Protein AF-A0A963S427-F1 (afdb_monomer_lite)

Foldseek 3Di:
DPPPDDDDPLLVVLLVLCVVVCLCVPPDPVCSVVLSVVLSVCCVPPVVVLSVVCVVVVDCDPVSSVVSVVSSVVSSVVVD

Radius of gyration: 12.13 Å; chains: 1; bounding box: 28×23×32 Å

Sequence (80 aa):
QPQFSPLPFEEQTVSIFAGTNGYLDSLPVERVTEYEASMLAHMRSDHADILKEIRDSGDFSDDTKAKVAGVLDKFATQFA

Structure (mmCIF, N/CA/C/O backbone):
data_AF-A0A963S427-F1
#
_entry.id   AF-A0A963S427-F1
#
loop_
_atom_site.group_PDB
_atom_site.id
_atom_site.type_symbol
_atom_site.label_atom_id
_atom_site.label_alt_id
_atom_site.label_comp_id
_atom_site.label_asym_id
_atom_site.label_entity_id
_atom_site.label_seq_id
_atom_site.pdbx_PDB_ins_code
_atom_site.Cartn_x
_atom_site.Cartn_y
_atom_site.Cartn_z
_atom_site.occupancy
_atom_site.B_iso_or_equiv
_atom_site.auth_seq_id
_atom_site.auth_comp_id
_atom_site.auth_asym_id
_atom_site.auth_atom_id
_atom_site.pdbx_PDB_model_num
ATOM 1 N N . GLN A 1 1 ? 7.290 1.480 12.781 1.00 52.94 1 GLN A N 1
ATOM 2 C CA . GLN A 1 1 ? 7.919 0.182 12.461 1.00 52.94 1 GLN A CA 1
ATOM 3 C C . GLN A 1 1 ? 8.468 -0.469 13.722 1.00 52.94 1 GLN A C 1
ATOM 5 O O . GLN A 1 1 ? 9.154 0.219 14.476 1.00 52.94 1 GLN A O 1
ATOM 10 N N . PRO A 1 2 ? 8.179 -1.756 13.978 1.00 52.41 2 PRO A N 1
ATOM 11 C CA . PRO A 1 2 ? 8.898 -2.513 14.994 1.00 52.41 2 PRO A CA 1
ATOM 12 C C . PRO A 1 2 ? 10.384 -2.611 14.620 1.00 52.41 2 PRO A C 1
ATOM 14 O O . PRO A 1 2 ? 10.753 -2.607 13.444 1.00 52.41 2 PRO A O 1
ATOM 17 N N . GLN A 1 3 ? 11.247 -2.672 15.630 1.00 43.84 3 GLN A N 1
ATOM 18 C CA . GLN A 1 3 ? 12.689 -2.803 15.442 1.00 43.84 3 GLN A CA 1
ATOM 19 C C . GLN A 1 3 ? 12.995 -4.095 14.650 1.00 43.84 3 GLN A C 1
ATOM 21 O O . GLN A 1 3 ? 12.426 -5.141 14.952 1.00 43.84 3 GLN A O 1
ATOM 26 N N . PHE A 1 4 ? 13.885 -4.025 13.650 1.00 51.28 4 PHE A N 1
ATOM 27 C CA . PHE A 1 4 ? 14.368 -5.160 12.832 1.00 51.28 4 PHE A CA 1
ATOM 28 C C . PHE A 1 4 ? 13.423 -5.771 11.773 1.00 51.28 4 PHE A C 1
ATOM 30 O O . PHE A 1 4 ? 13.665 -6.892 11.335 1.00 51.28 4 PHE A O 1
ATOM 37 N N . SER A 1 5 ? 12.400 -5.060 11.288 1.00 59.94 5 SER A N 1
ATOM 38 C CA . SER A 1 5 ? 11.651 -5.477 10.082 1.00 59.94 5 SER A CA 1
ATOM 39 C C . SER A 1 5 ? 11.958 -4.561 8.895 1.00 59.94 5 SER A C 1
ATOM 41 O O . SER A 1 5 ? 11.212 -3.607 8.674 1.00 59.94 5 SER A O 1
ATOM 43 N N . PRO A 1 6 ? 13.053 -4.794 8.141 1.00 73.19 6 PRO A N 1
ATOM 44 C CA . PRO A 1 6 ? 13.266 -4.072 6.895 1.00 73.19 6 PRO A CA 1
ATOM 45 C C . PRO A 1 6 ? 12.107 -4.393 5.946 1.00 73.19 6 PRO A C 1
ATOM 47 O O . PRO A 1 6 ? 11.931 -5.542 5.542 1.00 73.19 6 PRO A O 1
ATOM 50 N N . LEU A 1 7 ? 11.300 -3.382 5.621 1.00 80.56 7 LEU A N 1
ATOM 51 C CA . LEU A 1 7 ? 10.274 -3.521 4.595 1.00 80.56 7 LEU A CA 1
ATOM 52 C C . LEU A 1 7 ? 10.957 -3.585 3.223 1.00 80.56 7 LEU A C 1
ATOM 54 O O . LEU A 1 7 ? 11.814 -2.742 2.944 1.00 80.56 7 LEU A O 1
ATOM 58 N N . PRO A 1 8 ? 10.603 -4.540 2.355 1.00 90.19 8 PRO A N 1
ATOM 59 C CA . PRO A 1 8 ? 10.983 -4.499 0.950 1.00 90.19 8 PRO A CA 1
ATOM 60 C C . PRO A 1 8 ? 10.538 -3.195 0.272 1.00 90.19 8 PRO A C 1
ATOM 62 O O . PRO A 1 8 ? 9.542 -2.590 0.670 1.00 90.19 8 PRO A O 1
ATOM 65 N N . PHE A 1 9 ? 11.265 -2.761 -0.760 1.00 91.94 9 PHE A N 1
ATOM 66 C CA . PHE A 1 9 ? 10.992 -1.495 -1.452 1.00 91.94 9 PHE A CA 1
ATOM 67 C C . PHE A 1 9 ? 9.561 -1.424 -2.000 1.00 91.94 9 PHE A C 1
ATOM 69 O O . PHE A 1 9 ? 8.887 -0.416 -1.821 1.00 91.94 9 PHE A O 1
ATOM 76 N N . GLU A 1 10 ? 9.066 -2.500 -2.607 1.00 93.94 10 GLU A N 1
ATOM 77 C CA . GLU A 1 10 ? 7.713 -2.541 -3.158 1.00 93.94 10 GLU A CA 1
ATOM 78 C C . GLU A 1 10 ? 6.623 -2.347 -2.095 1.00 93.94 10 GLU A C 1
ATOM 80 O O . GLU A 1 10 ? 5.617 -1.690 -2.350 1.00 93.94 10 GLU A O 1
ATOM 85 N N . GLU A 1 11 ? 6.844 -2.839 -0.877 1.00 94.50 11 GLU A N 1
ATOM 86 C CA . GLU A 1 11 ? 5.917 -2.651 0.238 1.00 94.50 11 GLU A CA 1
ATOM 87 C C . GLU A 1 11 ? 5.990 -1.229 0.797 1.00 94.50 11 GLU A C 1
ATOM 89 O O . GLU A 1 11 ? 4.961 -0.639 1.131 1.00 94.50 11 GLU A O 1
ATOM 94 N N . GLN A 1 12 ? 7.193 -0.648 0.850 1.00 93.62 12 GLN A N 1
ATOM 95 C CA . GLN A 1 12 ? 7.365 0.759 1.216 1.00 93.62 12 GLN A CA 1
ATOM 96 C C . GLN A 1 12 ? 6.646 1.679 0.225 1.00 93.62 12 GLN A C 1
ATOM 98 O O . GLN A 1 12 ? 5.960 2.605 0.651 1.00 93.62 12 GLN A O 1
ATOM 103 N N . THR A 1 13 ? 6.746 1.405 -1.079 1.00 94.75 13 THR A N 1
ATOM 104 C CA . THR A 1 13 ? 6.051 2.166 -2.127 1.00 94.75 13 THR A CA 1
ATOM 105 C C . THR A 1 13 ? 4.541 2.161 -1.912 1.00 94.75 13 THR A C 1
ATOM 107 O O . THR A 1 13 ? 3.916 3.220 -1.950 1.00 94.75 13 THR A O 1
ATOM 110 N N . VAL A 1 14 ? 3.953 0.999 -1.614 1.00 95.06 14 VAL A N 1
ATOM 111 C CA . VAL A 1 14 ? 2.513 0.890 -1.339 1.00 95.06 14 VAL A CA 1
ATOM 112 C C . VAL A 1 14 ? 2.127 1.640 -0.059 1.00 95.06 14 VAL A C 1
ATOM 114 O O . VAL A 1 14 ? 1.143 2.377 -0.070 1.00 95.06 14 VAL A O 1
ATOM 117 N N . SER A 1 15 ? 2.909 1.520 1.021 1.00 94.25 15 SER A N 1
ATOM 118 C CA . SER A 1 15 ? 2.649 2.235 2.285 1.00 94.25 15 SER A CA 1
ATOM 119 C C . SER A 1 15 ? 2.693 3.759 2.113 1.00 94.25 15 SER A C 1
ATOM 121 O O . SER A 1 15 ? 1.777 4.473 2.528 1.00 94.25 15 SER A O 1
ATOM 123 N N . ILE A 1 16 ? 3.699 4.270 1.399 1.00 94.00 16 ILE A N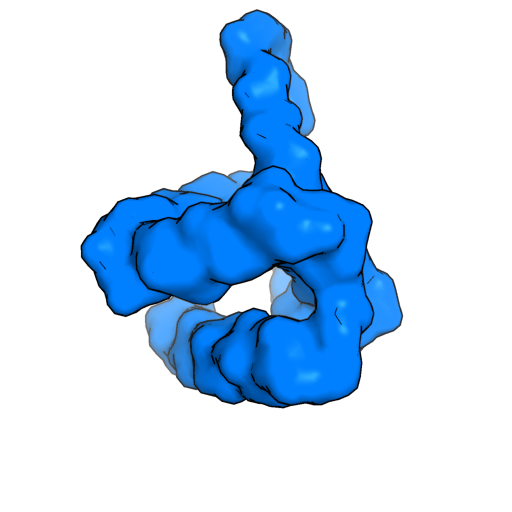 1
ATOM 124 C CA . ILE A 1 16 ? 3.819 5.701 1.096 1.00 94.00 16 ILE A CA 1
ATOM 125 C C . ILE A 1 16 ? 2.678 6.161 0.182 1.00 94.00 16 ILE A C 1
ATOM 127 O O . ILE A 1 16 ? 2.112 7.235 0.398 1.00 94.00 16 ILE A O 1
ATOM 131 N N . PHE A 1 17 ? 2.307 5.363 -0.822 1.00 95.31 17 PHE A N 1
ATOM 132 C CA . PHE A 1 17 ? 1.181 5.676 -1.698 1.00 95.31 17 PHE A CA 1
ATOM 133 C C . PHE A 1 17 ? -0.131 5.779 -0.908 1.00 95.31 17 PHE A C 1
ATOM 135 O O . PHE A 1 17 ? -0.855 6.761 -1.070 1.00 95.31 17 PHE A O 1
ATOM 142 N N . ALA A 1 18 ? -0.398 4.836 -0.000 1.00 94.50 18 ALA A N 1
ATOM 143 C CA . ALA A 1 18 ? -1.579 4.867 0.858 1.00 94.50 18 ALA A CA 1
ATOM 144 C C . ALA A 1 18 ? -1.633 6.148 1.711 1.00 94.50 18 ALA A C 1
ATOM 146 O O . ALA A 1 18 ? -2.662 6.823 1.755 1.00 94.50 18 ALA A O 1
ATOM 147 N N . GLY A 1 19 ? -0.512 6.530 2.332 1.00 92.69 19 GLY A N 1
ATOM 148 C CA . GLY A 1 19 ? -0.448 7.742 3.152 1.00 92.69 19 GLY A CA 1
ATOM 149 C C . GLY A 1 19 ? -0.537 9.048 2.362 1.00 92.69 19 GLY A C 1
ATOM 150 O O . GLY A 1 19 ? -1.156 9.999 2.824 1.00 92.69 19 GLY A O 1
ATOM 151 N N . THR A 1 20 ? 0.037 9.111 1.161 1.00 94.31 20 THR A N 1
ATOM 152 C CA . THR A 1 20 ? 0.021 10.335 0.334 1.00 94.31 20 THR A CA 1
ATOM 153 C C . THR A 1 20 ? -1.296 10.565 -0.405 1.00 94.31 20 THR A C 1
ATOM 155 O O . THR A 1 20 ? -1.583 11.702 -0.771 1.00 94.31 20 THR A O 1
ATOM 158 N N . ASN A 1 21 ? -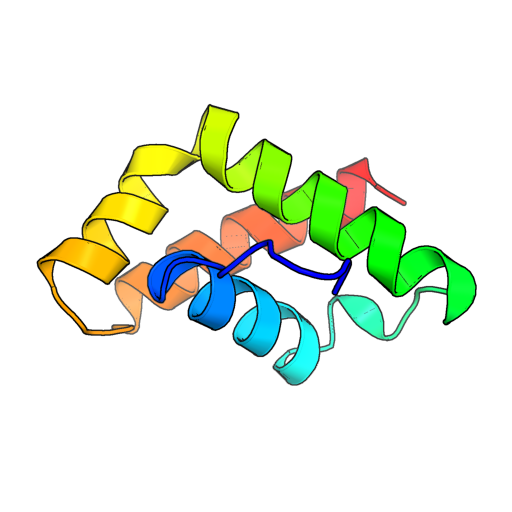2.107 9.520 -0.600 1.00 93.88 21 ASN A N 1
ATOM 159 C CA . ASN A 1 21 ? -3.406 9.597 -1.281 1.00 93.88 21 ASN A CA 1
ATOM 160 C C . ASN A 1 21 ? -4.603 9.602 -0.313 1.00 93.88 21 ASN A C 1
ATOM 162 O O . ASN A 1 21 ? -5.740 9.445 -0.746 1.00 93.88 21 ASN A O 1
ATOM 166 N N . GLY A 1 22 ? -4.363 9.792 0.988 1.00 91.44 22 GLY A N 1
ATOM 167 C CA . GLY A 1 22 ? -5.419 10.020 1.978 1.00 91.44 22 GLY A CA 1
ATOM 168 C C . GLY A 1 22 ? -6.186 8.773 2.431 1.00 91.44 22 GLY A C 1
ATOM 169 O O . GLY A 1 22 ? -7.195 8.891 3.122 1.00 91.44 22 GLY A O 1
ATOM 170 N N . TYR A 1 23 ? -5.706 7.563 2.117 1.00 91.94 23 TYR A N 1
ATOM 171 C CA . TYR A 1 23 ? -6.336 6.308 2.566 1.00 91.94 23 TYR A CA 1
ATOM 172 C C . TYR A 1 23 ? -6.330 6.134 4.091 1.00 91.94 23 TYR A C 1
ATOM 174 O O . TYR A 1 23 ? -7.095 5.340 4.634 1.00 91.94 23 TYR A O 1
ATOM 182 N N . LEU A 1 24 ? -5.456 6.868 4.778 1.00 90.81 24 LEU A N 1
ATOM 183 C CA . LEU A 1 24 ? -5.300 6.845 6.229 1.00 90.81 24 LEU A CA 1
ATOM 184 C C . LEU A 1 24 ? -6.021 8.015 6.922 1.00 90.81 24 LEU A C 1
ATOM 186 O O . LEU A 1 24 ? -6.090 8.023 8.148 1.00 90.81 24 LEU A O 1
ATOM 190 N N . ASP A 1 25 ? -6.564 8.987 6.178 1.00 90.12 25 ASP A N 1
ATOM 191 C CA . ASP A 1 25 ? -7.037 10.270 6.731 1.00 90.12 25 ASP A CA 1
ATOM 192 C C . ASP A 1 25 ? -8.267 10.127 7.638 1.00 90.12 25 ASP A C 1
ATOM 194 O O . ASP A 1 25 ? -8.480 10.930 8.547 1.00 90.12 25 ASP A O 1
ATOM 198 N N . SER A 1 26 ? -9.094 9.108 7.396 1.00 87.94 26 SER A N 1
ATOM 199 C CA . SER A 1 26 ? -10.297 8.822 8.185 1.00 87.94 26 SER A CA 1
ATOM 200 C C . SER A 1 26 ? -10.025 7.965 9.424 1.00 87.94 26 SER A C 1
ATOM 202 O O . SER A 1 26 ? -10.928 7.768 10.242 1.00 87.94 26 SER A O 1
ATOM 204 N N . LEU A 1 27 ? -8.804 7.442 9.576 1.00 88.56 27 LEU A N 1
ATOM 205 C CA . LEU A 1 27 ? -8.450 6.533 10.657 1.00 88.56 27 LEU A CA 1
ATOM 206 C C . LEU A 1 27 ? -7.892 7.297 11.867 1.00 88.56 27 LEU A C 1
ATOM 208 O O . LEU A 1 27 ? -7.085 8.214 11.709 1.00 88.56 27 LEU A O 1
ATOM 212 N N . PRO A 1 28 ? -8.250 6.893 13.100 1.00 92.56 28 PRO A N 1
ATOM 213 C CA . PRO A 1 28 ? -7.547 7.349 14.293 1.00 92.56 28 PRO A CA 1
ATOM 214 C C . PRO A 1 28 ? -6.053 7.013 14.210 1.00 92.56 28 PRO A C 1
ATOM 216 O O . PRO A 1 28 ? -5.680 5.939 13.731 1.00 92.56 28 PRO A O 1
ATOM 219 N N . VAL A 1 29 ? -5.196 7.899 14.725 1.00 90.94 29 VAL A N 1
ATOM 220 C CA . VAL A 1 29 ? -3.728 7.758 14.661 1.00 90.94 29 VAL A CA 1
ATOM 221 C C . VAL A 1 29 ? -3.264 6.425 15.255 1.00 90.94 29 VAL A C 1
ATOM 223 O O . VAL A 1 29 ? -2.374 5.775 14.710 1.00 90.94 29 VAL A O 1
ATOM 226 N N . GLU A 1 30 ? -3.900 5.975 16.335 1.00 92.00 30 GLU A N 1
ATOM 227 C CA . GLU A 1 30 ? -3.614 4.696 16.985 1.00 92.00 30 GLU A CA 1
ATOM 228 C C . GLU A 1 30 ? -3.908 3.464 16.113 1.00 92.00 30 GLU A C 1
ATOM 230 O O . GLU A 1 30 ? -3.317 2.411 16.347 1.00 92.00 30 GLU A O 1
ATOM 235 N N . ARG A 1 31 ? -4.775 3.584 15.097 1.00 92.44 31 ARG A N 1
ATOM 236 C CA . ARG A 1 31 ? -5.124 2.496 14.167 1.00 92.44 31 ARG A CA 1
ATOM 237 C C . ARG A 1 31 ? -4.276 2.485 12.898 1.00 92.44 31 ARG A C 1
ATOM 239 O O . ARG A 1 31 ? -4.324 1.508 12.158 1.00 92.44 31 ARG A O 1
ATOM 246 N N . VAL A 1 32 ? -3.473 3.519 12.640 1.00 91.69 32 VAL A N 1
ATOM 247 C CA . VAL A 1 32 ? -2.648 3.611 11.419 1.00 91.69 32 VAL A CA 1
ATOM 248 C C . VAL A 1 32 ? -1.657 2.449 11.319 1.00 91.69 32 VAL A C 1
ATOM 250 O O . VAL A 1 32 ? -1.483 1.871 10.249 1.00 91.69 32 VAL A O 1
ATOM 253 N N . THR A 1 33 ? -1.037 2.056 12.433 1.00 90.50 33 THR A N 1
ATOM 254 C CA . THR A 1 33 ? -0.086 0.932 12.466 1.00 90.50 33 THR A CA 1
ATOM 255 C C . THR A 1 33 ? -0.761 -0.419 12.239 1.00 90.50 33 THR A C 1
ATOM 257 O O . THR A 1 33 ? -0.184 -1.286 11.584 1.00 90.50 33 THR A O 1
ATOM 260 N N . GLU A 1 34 ? -1.978 -0.602 12.757 1.00 92.19 34 GLU A N 1
ATOM 261 C CA . GLU A 1 34 ? -2.799 -1.792 12.510 1.00 92.19 34 GLU A CA 1
ATOM 262 C C . GLU A 1 34 ? -3.221 -1.862 11.040 1.00 92.19 34 GLU A C 1
ATOM 264 O O . GLU A 1 34 ? -3.082 -2.911 10.410 1.00 92.19 34 GLU A O 1
ATOM 269 N N . TYR A 1 35 ? -3.678 -0.740 10.480 1.00 93.62 35 TYR A N 1
ATOM 270 C CA . TYR A 1 35 ? -4.050 -0.646 9.074 1.00 93.62 35 TYR A CA 1
ATOM 271 C C . TYR A 1 35 ? -2.871 -0.987 8.168 1.00 93.62 35 TYR A C 1
ATOM 273 O O . TYR A 1 35 ? -3.014 -1.837 7.298 1.00 93.62 35 TYR A O 1
ATOM 281 N N . GLU A 1 36 ? -1.700 -0.378 8.384 1.00 92.38 36 GLU A N 1
ATOM 282 C CA . GLU A 1 36 ? -0.505 -0.649 7.578 1.00 92.38 36 GLU A CA 1
ATOM 283 C C . GLU A 1 36 ? -0.130 -2.138 7.631 1.00 92.38 36 GLU A C 1
ATOM 285 O O . GLU A 1 36 ? 0.115 -2.752 6.593 1.00 92.38 36 GLU A O 1
ATOM 290 N N . ALA A 1 37 ? -0.138 -2.750 8.820 1.00 92.69 37 ALA A N 1
ATOM 291 C CA . ALA A 1 37 ? 0.187 -4.165 8.978 1.00 92.69 37 ALA A CA 1
ATOM 292 C C . ALA A 1 37 ? -0.810 -5.079 8.247 1.00 92.69 37 ALA A C 1
ATOM 294 O O . ALA A 1 37 ? -0.395 -5.994 7.532 1.00 92.69 37 ALA A O 1
ATOM 295 N N . SER A 1 38 ? -2.110 -4.818 8.394 1.00 93.94 38 SER A N 1
ATOM 296 C CA . SER A 1 38 ? -3.176 -5.585 7.742 1.00 93.94 38 SER A CA 1
ATOM 297 C C . SER A 1 38 ? -3.194 -5.378 6.226 1.00 93.94 38 SER A C 1
ATOM 299 O O . SER A 1 38 ? -3.326 -6.344 5.478 1.00 93.94 38 SER A O 1
ATOM 301 N N . MET A 1 39 ? -2.982 -4.147 5.759 1.00 95.38 39 MET A N 1
ATOM 302 C CA . MET A 1 39 ? -2.875 -3.802 4.343 1.00 95.38 39 MET A CA 1
ATOM 303 C C . MET A 1 39 ? -1.687 -4.521 3.701 1.00 95.38 39 MET A C 1
ATOM 305 O O . MET A 1 39 ? -1.841 -5.164 2.667 1.00 95.38 39 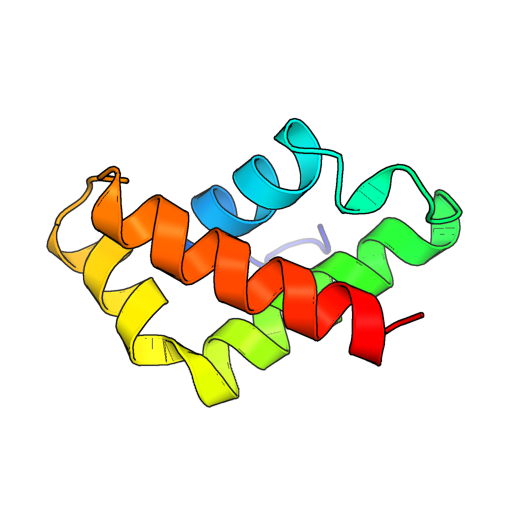MET A O 1
ATOM 309 N N . LEU A 1 40 ? -0.505 -4.471 4.322 1.00 94.69 40 LEU A N 1
ATOM 310 C CA . LEU A 1 40 ? 0.673 -5.177 3.815 1.00 94.69 40 LEU A CA 1
ATOM 311 C C . LEU A 1 40 ? 0.487 -6.699 3.850 1.00 94.69 40 LEU A C 1
ATOM 313 O O . LEU A 1 40 ? 0.921 -7.386 2.928 1.00 94.69 40 LEU A O 1
ATOM 317 N N . ALA A 1 41 ? -0.180 -7.241 4.873 1.00 94.50 41 ALA A N 1
ATOM 318 C CA . ALA A 1 41 ? -0.517 -8.662 4.916 1.00 94.50 41 ALA A CA 1
ATOM 319 C C . ALA A 1 41 ? -1.445 -9.064 3.756 1.00 94.50 41 ALA A C 1
ATOM 321 O O . ALA A 1 41 ? -1.162 -10.053 3.083 1.00 94.50 41 ALA A O 1
ATOM 322 N N . HIS A 1 42 ? -2.480 -8.267 3.479 1.00 95.12 42 HIS A N 1
ATOM 323 C CA . HIS A 1 42 ? -3.402 -8.479 2.362 1.00 95.12 42 HIS A CA 1
ATOM 324 C C . HIS A 1 42 ? -2.697 -8.367 1.002 1.00 95.12 42 HIS A C 1
ATOM 326 O O . HIS A 1 42 ? -2.873 -9.218 0.133 1.00 95.12 42 HIS A O 1
ATOM 332 N N . MET A 1 43 ? -1.811 -7.380 0.839 1.00 95.38 43 MET A N 1
ATOM 333 C CA . MET A 1 43 ? -0.990 -7.253 -0.367 1.00 95.38 43 MET A CA 1
ATOM 334 C C . MET A 1 43 ? -0.107 -8.487 -0.587 1.00 95.38 43 MET A C 1
ATOM 336 O O . MET A 1 43 ? 0.010 -8.968 -1.708 1.00 95.38 43 MET A O 1
ATOM 340 N N . ARG A 1 44 ? 0.494 -9.039 0.474 1.00 94.56 44 ARG A N 1
ATOM 341 C CA . ARG A 1 44 ? 1.332 -10.247 0.384 1.00 94.56 44 ARG A CA 1
ATOM 342 C C . ARG A 1 44 ? 0.535 -11.518 0.101 1.00 94.56 44 ARG A C 1
ATOM 344 O O . ARG A 1 44 ? 1.077 -12.414 -0.539 1.00 94.56 44 ARG A O 1
ATOM 351 N N . SER A 1 45 ? -0.687 -11.641 0.619 1.00 95.00 45 SER A N 1
ATOM 352 C CA . SER A 1 45 ? -1.485 -12.860 0.457 1.00 95.00 45 SER A CA 1
ATOM 353 C C . SER A 1 45 ? -2.225 -12.894 -0.876 1.00 95.00 45 SER A C 1
ATOM 355 O O . SER A 1 45 ? -2.200 -13.917 -1.558 1.00 95.00 45 SER A O 1
ATOM 357 N N . ASP A 1 46 ? -2.831 -11.770 -1.260 1.00 95.19 46 ASP A N 1
ATOM 358 C CA . ASP A 1 46 ? -3.851 -11.740 -2.313 1.00 95.19 46 ASP A CA 1
ATOM 359 C C . ASP A 1 46 ? -3.374 -10.985 -3.563 1.00 95.19 46 ASP A C 1
ATOM 361 O O . ASP A 1 46 ? -3.925 -11.174 -4.647 1.00 95.19 46 ASP A O 1
ATOM 365 N N . HIS A 1 47 ? -2.325 -10.165 -3.427 1.00 96.00 47 HIS A N 1
ATOM 366 C CA . HIS A 1 47 ? -1.825 -9.260 -4.470 1.00 96.00 47 HIS A CA 1
ATOM 367 C C . HIS A 1 47 ? -0.291 -9.278 -4.601 1.00 96.00 47 HIS A C 1
ATOM 369 O O . HIS A 1 47 ? 0.354 -8.273 -4.924 1.00 96.00 47 HIS A O 1
ATOM 375 N N . ALA A 1 48 ? 0.318 -10.439 -4.332 1.00 95.69 48 ALA A N 1
ATOM 376 C CA . ALA A 1 48 ? 1.769 -10.622 -4.391 1.00 95.69 48 ALA A CA 1
ATOM 377 C C . ALA A 1 48 ? 2.344 -10.391 -5.800 1.00 95.69 48 ALA A C 1
ATOM 379 O O . ALA A 1 48 ? 3.524 -10.074 -5.951 1.00 95.69 48 ALA A O 1
ATOM 380 N N . ASP A 1 49 ? 1.517 -10.549 -6.832 1.00 95.94 49 ASP A N 1
ATOM 381 C CA . ASP A 1 49 ? 1.834 -10.253 -8.225 1.00 95.94 49 ASP A CA 1
ATOM 382 C C . ASP A 1 49 ? 2.101 -8.759 -8.447 1.00 95.94 49 ASP A C 1
ATOM 384 O O . ASP A 1 49 ? 3.091 -8.420 -9.093 1.00 95.94 49 ASP A O 1
ATOM 388 N N . ILE A 1 50 ? 1.301 -7.873 -7.843 1.00 95.69 50 ILE A N 1
ATOM 389 C CA . ILE A 1 50 ? 1.505 -6.418 -7.904 1.00 95.69 50 ILE A CA 1
ATOM 390 C C . ILE A 1 50 ? 2.812 -6.037 -7.201 1.00 95.69 50 ILE A C 1
ATOM 392 O O . ILE A 1 50 ? 3.611 -5.273 -7.740 1.00 95.69 50 ILE A O 1
ATOM 396 N N . LEU A 1 51 ? 3.074 -6.607 -6.019 1.00 95.69 51 LEU A N 1
ATOM 397 C CA . LEU A 1 51 ? 4.337 -6.388 -5.303 1.00 95.69 51 LEU A CA 1
ATOM 398 C C . LEU A 1 51 ? 5.540 -6.845 -6.142 1.00 95.69 51 LEU A C 1
ATOM 400 O O . LEU A 1 51 ? 6.546 -6.140 -6.242 1.00 95.69 51 LEU A O 1
ATOM 404 N N . LYS A 1 52 ? 5.425 -8.003 -6.799 1.00 95.56 52 LYS A N 1
ATOM 405 C CA . LYS A 1 52 ? 6.454 -8.517 -7.705 1.00 95.56 52 LYS A CA 1
ATOM 406 C C . LYS A 1 52 ? 6.652 -7.613 -8.923 1.00 95.56 52 LYS A C 1
ATOM 408 O O . LYS A 1 52 ? 7.791 -7.388 -9.306 1.00 95.56 52 LYS A O 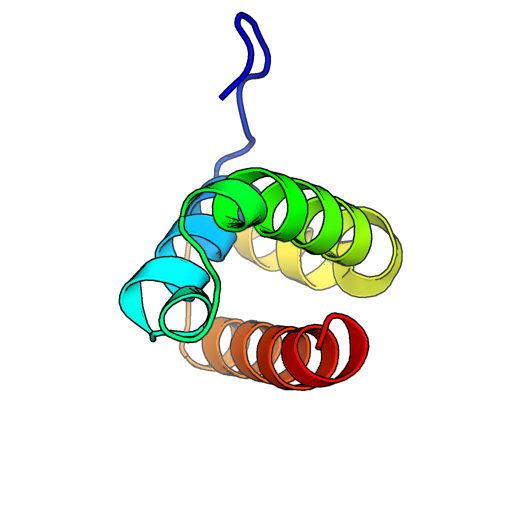1
ATOM 413 N N . GLU A 1 53 ? 5.583 -7.076 -9.507 1.00 95.12 53 GLU A N 1
ATOM 414 C CA . GLU A 1 53 ? 5.652 -6.133 -10.632 1.00 95.12 53 GLU A CA 1
ATOM 415 C C . GLU A 1 53 ? 6.437 -4.867 -10.260 1.00 95.12 53 GLU A C 1
ATOM 417 O O . GLU A 1 53 ? 7.351 -4.477 -10.989 1.00 95.12 53 GLU A O 1
ATOM 422 N N . ILE A 1 54 ? 6.152 -4.273 -9.096 1.00 95.12 54 ILE A N 1
ATOM 423 C CA . ILE A 1 54 ? 6.884 -3.104 -8.578 1.00 95.12 54 ILE A CA 1
ATOM 424 C C . ILE A 1 54 ? 8.360 -3.455 -8.359 1.00 95.12 54 ILE A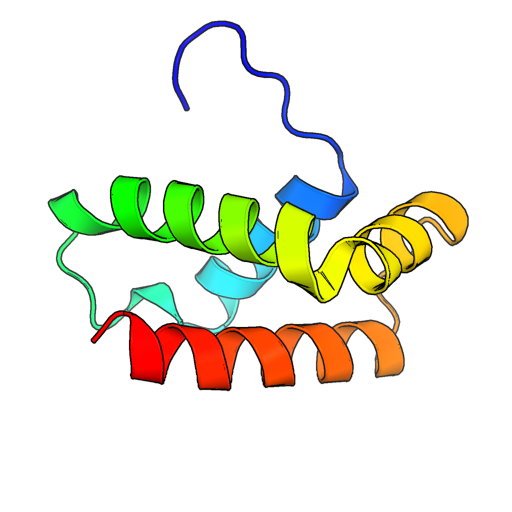 C 1
ATOM 426 O O . ILE A 1 54 ? 9.250 -2.695 -8.739 1.00 95.12 54 ILE A O 1
ATOM 430 N N . ARG A 1 55 ? 8.634 -4.622 -7.762 1.00 94.44 55 ARG A N 1
ATOM 431 C CA . ARG A 1 55 ? 10.002 -5.069 -7.477 1.00 94.44 55 ARG A CA 1
ATOM 432 C C . ARG A 1 55 ? 10.810 -5.323 -8.752 1.00 94.44 55 ARG A C 1
ATOM 434 O O . ARG A 1 55 ? 11.960 -4.903 -8.827 1.00 94.44 55 ARG A O 1
ATOM 441 N N . ASP A 1 56 ? 10.229 -6.025 -9.722 1.00 94.88 56 ASP A N 1
ATOM 442 C CA . ASP A 1 56 ? 10.917 -6.454 -10.944 1.00 94.88 56 ASP A CA 1
ATOM 443 C C . ASP A 1 56 ? 11.117 -5.290 -11.923 1.00 94.88 56 ASP A C 1
ATOM 445 O O . ASP A 1 56 ? 12.153 -5.210 -12.582 1.00 94.88 56 ASP A O 1
ATOM 449 N N . SER A 1 57 ? 10.136 -4.387 -12.025 1.00 93.62 57 SER A N 1
ATOM 450 C CA . SER A 1 57 ? 10.248 -3.195 -12.874 1.00 93.62 57 SER A CA 1
ATOM 451 C C . SER A 1 57 ? 11.120 -2.108 -12.245 1.00 93.62 57 SER A C 1
ATOM 453 O O . SER A 1 57 ? 11.769 -1.352 -12.968 1.00 93.62 57 SER A O 1
ATOM 455 N N . GLY A 1 58 ? 11.135 -2.019 -10.910 1.00 90.56 58 GLY A N 1
ATOM 456 C CA . GLY A 1 58 ? 11.738 -0.906 -10.182 1.00 90.56 58 GLY A CA 1
ATOM 457 C C . GLY A 1 58 ? 11.009 0.426 -10.392 1.00 90.56 58 GLY A C 1
ATOM 458 O O . GLY A 1 58 ? 11.540 1.467 -10.008 1.00 90.56 58 GLY A O 1
ATOM 459 N N . ASP A 1 59 ? 9.821 0.403 -11.002 1.00 89.81 59 ASP A N 1
ATOM 460 C CA . ASP A 1 59 ? 9.017 1.577 -11.323 1.00 89.81 59 ASP A CA 1
ATOM 461 C C . ASP A 1 59 ? 7.620 1.463 -10.700 1.00 89.81 59 ASP A C 1
ATOM 463 O O . ASP A 1 59 ? 7.115 0.381 -10.394 1.00 89.81 59 ASP A O 1
ATOM 467 N N . PHE A 1 60 ? 6.982 2.612 -10.517 1.00 92.50 60 PHE A N 1
ATOM 468 C CA . PHE A 1 60 ? 5.598 2.719 -10.095 1.00 92.50 60 PHE A CA 1
ATOM 469 C C . PHE A 1 60 ? 4.802 3.426 -11.190 1.00 92.50 60 PHE A C 1
ATOM 471 O O . PHE A 1 60 ? 4.424 4.595 -11.076 1.00 92.50 60 PHE A O 1
ATOM 478 N N . SER A 1 61 ? 4.609 2.697 -12.292 1.00 92.94 61 SER A N 1
ATOM 479 C CA . SER A 1 61 ? 3.914 3.171 -13.489 1.00 92.94 61 SER A CA 1
ATOM 480 C C . SER A 1 61 ? 2.441 3.493 -13.212 1.00 92.94 61 SER A C 1
ATOM 482 O O . SER A 1 61 ? 1.877 3.078 -12.199 1.00 92.94 61 SER A O 1
ATOM 484 N N . ASP A 1 62 ? 1.782 4.208 -14.124 1.00 93.62 62 ASP A N 1
ATOM 485 C CA . ASP A 1 62 ? 0.370 4.569 -13.950 1.00 93.62 62 ASP A CA 1
ATOM 486 C C . ASP A 1 62 ? -0.571 3.349 -13.945 1.00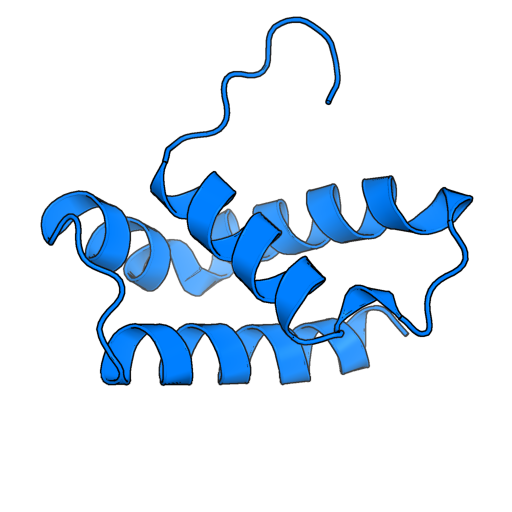 93.62 62 ASP A C 1
ATOM 488 O O . ASP A 1 62 ? -1.578 3.363 -13.239 1.00 93.62 62 ASP A O 1
ATOM 492 N N . ASP A 1 63 ? -0.216 2.266 -14.646 1.00 94.06 63 ASP A N 1
ATOM 493 C CA . ASP A 1 63 ? -0.952 0.995 -14.585 1.00 94.06 63 ASP A CA 1
ATOM 494 C C . ASP A 1 63 ? -0.809 0.337 -13.203 1.00 94.06 63 ASP A C 1
ATOM 496 O O . ASP A 1 63 ? -1.798 -0.017 -12.558 1.00 94.06 63 ASP A O 1
ATOM 500 N N . THR A 1 64 ? 0.423 0.257 -12.694 1.00 94.25 64 THR A N 1
ATOM 501 C CA . THR A 1 64 ? 0.715 -0.298 -11.367 1.00 94.25 64 THR A CA 1
ATOM 502 C C . THR A 1 64 ? 0.051 0.528 -10.259 1.00 94.25 64 THR A C 1
ATOM 504 O O . THR A 1 64 ? -0.542 -0.036 -9.338 1.00 94.25 64 THR A O 1
ATOM 507 N N . LYS A 1 65 ? 0.062 1.864 -10.376 1.00 95.06 65 LYS A N 1
ATOM 508 C CA . LYS A 1 65 ? -0.678 2.773 -9.485 1.00 95.06 65 LYS A CA 1
ATOM 509 C C . LYS A 1 65 ? -2.172 2.486 -9.500 1.00 95.06 65 LYS A C 1
ATOM 511 O O . LYS A 1 65 ? -2.767 2.389 -8.433 1.00 95.06 65 LYS A O 1
ATOM 516 N N . ALA A 1 66 ? -2.779 2.343 -10.679 1.00 96.31 66 ALA A N 1
ATOM 517 C CA . ALA A 1 66 ? -4.209 2.072 -10.800 1.00 96.31 66 ALA A CA 1
ATOM 518 C C . ALA A 1 66 ? -4.588 0.729 -10.156 1.00 96.31 66 ALA A C 1
ATOM 520 O O . ALA A 1 66 ? -5.599 0.644 -9.456 1.00 96.31 66 ALA A O 1
ATOM 521 N N . LYS A 1 67 ? -3.751 -0.303 -10.328 1.00 95.94 67 LYS A N 1
ATOM 522 C CA . LYS A 1 67 ? -3.915 -1.597 -9.649 1.00 95.94 67 LYS A CA 1
ATOM 523 C C . LYS A 1 67 ? -3.848 -1.446 -8.128 1.00 95.94 67 LYS A C 1
ATOM 525 O O . LYS A 1 67 ? -4.754 -1.915 -7.444 1.00 95.94 67 LYS A O 1
ATOM 530 N N . VAL A 1 68 ? -2.823 -0.765 -7.603 1.00 96.38 68 VAL A N 1
ATOM 531 C CA . VAL A 1 68 ? -2.676 -0.529 -6.155 1.00 96.38 68 VAL A CA 1
ATOM 532 C C . VAL A 1 68 ? -3.855 0.271 -5.605 1.00 96.38 68 VAL A C 1
ATOM 534 O O . VAL A 1 68 ? -4.454 -0.159 -4.626 1.00 96.38 68 VAL A O 1
ATOM 537 N N . ALA A 1 69 ? -4.241 1.374 -6.247 1.00 96.38 69 ALA A N 1
ATOM 538 C CA . ALA A 1 69 ? -5.391 2.180 -5.837 1.00 96.38 69 ALA A CA 1
ATOM 539 C C . ALA A 1 69 ? -6.673 1.337 -5.759 1.00 96.38 69 ALA A C 1
ATOM 541 O O . ALA A 1 69 ? -7.353 1.338 -4.738 1.00 96.38 69 ALA A O 1
ATOM 542 N N . GLY A 1 70 ? -6.944 0.516 -6.779 1.00 96.25 70 GLY A N 1
ATOM 543 C CA . GLY A 1 70 ? -8.111 -0.366 -6.785 1.00 96.25 70 GLY A CA 1
ATOM 544 C C . GLY A 1 70 ? -8.101 -1.434 -5.684 1.00 96.25 70 GLY A C 1
ATOM 545 O O . GLY A 1 70 ? -9.172 -1.861 -5.245 1.00 96.25 70 GLY A O 1
ATOM 546 N N . VAL A 1 71 ? -6.925 -1.876 -5.226 1.00 95.94 71 VAL A N 1
ATOM 547 C CA . VAL A 1 71 ? -6.802 -2.758 -4.054 1.00 95.94 71 VAL A CA 1
ATOM 548 C C . VAL A 1 71 ? -7.049 -1.976 -2.766 1.00 95.94 71 VAL A C 1
ATOM 550 O O . VAL A 1 71 ? -7.839 -2.419 -1.935 1.00 95.94 71 VAL A O 1
ATOM 553 N N . LEU A 1 72 ? -6.435 -0.800 -2.613 1.00 95.25 72 LEU A N 1
ATOM 554 C CA . LEU A 1 72 ? -6.578 0.025 -1.412 1.00 95.25 72 LEU A CA 1
ATOM 555 C C . LEU A 1 72 ? -8.010 0.530 -1.209 1.00 95.25 72 LEU A C 1
ATOM 557 O O . LEU A 1 72 ? -8.488 0.512 -0.081 1.00 95.25 72 LEU A O 1
ATOM 561 N N . ASP A 1 73 ? -8.728 0.895 -2.274 1.00 94.38 73 ASP A N 1
ATOM 562 C CA . ASP A 1 73 ? -10.141 1.297 -2.202 1.00 94.38 73 ASP A CA 1
ATOM 563 C C . ASP A 1 73 ? -11.018 0.168 -1.631 1.00 94.38 73 ASP A C 1
ATOM 565 O O . ASP A 1 73 ? -11.877 0.373 -0.763 1.00 94.38 73 ASP A O 1
ATOM 569 N N . LYS A 1 74 ? -10.783 -1.063 -2.101 1.00 94.06 74 LYS A N 1
ATOM 570 C CA . LYS A 1 74 ? -11.496 -2.253 -1.621 1.00 94.06 74 LYS A CA 1
ATOM 571 C C . LYS A 1 74 ? -11.110 -2.583 -0.187 1.00 94.06 74 LYS A C 1
ATOM 573 O O . LYS A 1 74 ? -11.991 -2.850 0.627 1.00 94.06 74 LYS A O 1
ATOM 578 N N . PHE A 1 75 ? -9.818 -2.532 0.124 1.00 93.81 75 PHE A N 1
ATOM 579 C CA . PHE A 1 75 ? -9.306 -2.819 1.456 1.00 93.81 75 PHE A CA 1
ATOM 580 C C . PHE A 1 75 ? -9.820 -1.811 2.491 1.00 93.81 75 PHE A C 1
ATOM 582 O O . PHE A 1 75 ? -10.292 -2.215 3.549 1.00 93.81 75 PHE A O 1
ATOM 589 N N . ALA A 1 76 ? -9.828 -0.514 2.170 1.00 88.12 76 ALA A N 1
ATOM 590 C CA . ALA A 1 76 ? -10.367 0.529 3.039 1.00 88.12 76 ALA A CA 1
ATOM 591 C C . ALA A 1 76 ? -11.844 0.280 3.385 1.00 88.12 76 ALA A C 1
ATOM 593 O O . ALA A 1 76 ? -12.248 0.470 4.527 1.00 88.12 76 ALA A O 1
ATOM 594 N N . THR A 1 77 ? -12.632 -0.227 2.431 1.00 87.75 77 THR A N 1
ATOM 595 C CA . THR A 1 77 ? -14.032 -0.616 2.669 1.00 87.75 77 THR A CA 1
ATOM 596 C C . THR A 1 77 ? -14.155 -1.850 3.574 1.00 87.75 77 THR A C 1
ATOM 598 O O . THR A 1 77 ? -15.117 -1.961 4.325 1.00 87.75 77 THR A O 1
ATOM 601 N N . GLN A 1 78 ? -13.208 -2.790 3.502 1.00 86.88 78 GLN A N 1
ATOM 602 C CA . GLN A 1 78 ? -13.199 -4.011 4.320 1.00 86.88 78 GLN A CA 1
ATOM 603 C C . GLN A 1 78 ? -12.672 -3.788 5.743 1.00 86.88 78 GLN A C 1
ATOM 605 O O . GLN A 1 78 ? -13.042 -4.530 6.649 1.00 86.88 78 GLN A O 1
ATOM 610 N N . PHE A 1 79 ? -11.783 -2.812 5.927 1.00 84.56 79 PHE A N 1
ATOM 611 C CA . PHE A 1 79 ? -11.180 -2.480 7.218 1.00 84.56 79 PHE A CA 1
ATOM 612 C C . PHE A 1 79 ? -12.037 -1.514 8.061 1.00 84.56 79 PHE A C 1
ATOM 614 O O . PHE A 1 79 ? -11.845 -1.433 9.281 1.00 84.56 79 PHE A O 1
ATOM 621 N N . ALA A 1 80 ? -12.933 -0.764 7.406 1.00 65.88 80 ALA A N 1
ATOM 622 C CA . ALA A 1 80 ? -13.846 0.201 8.022 1.00 65.88 80 ALA A CA 1
ATOM 623 C C . ALA A 1 80 ? -14.857 -0.441 8.985 1.00 65.88 80 ALA A C 1
ATOM 625 O O . ALA A 1 80 ? -15.404 -1.521 8.668 1.00 65.88 80 ALA A O 1
#

Secondary structure (DSSP, 8-state):
--TT----HHHHHHHHHHHHTTTTTTS-HHHHHHHHHHHHHHHHHH-HHHHHHHHHH----HHHHHHHHHHHHHHHHHH-

pLDDT: mean 90.01, std 10.91, range [43.84, 96.38]